Protein AF-A0A3D3NHV9-F1 (afdb_monomer_lite)

pLDDT: mean 71.55, std 22.95, range [40.56, 97.56]

Radius of gyration: 42.12 Å; chains: 1; bounding box: 116×62×101 Å

Sequence (139 aa):
MKEERKPLKEPVREPKAKEPPSKDEARVKEPPKKDEPKTREPPRREEVKPKEPPRKEEPKSKEEPRPREPERRPSFDEELKREQKQLQQQKAAQEQRARADAEARQLRQLQAEQAAAEAKRGQAEYIEKIRGKIRGNIT

Structure (mmCIF, N/CA/C/O backbone):
data_AF-A0A3D3NHV9-F1
#
_entry.id   AF-A0A3D3NHV9-F1
#
loop_
_atom_site.group_PDB
_atom_site.id
_atom_site.type_symbol
_atom_site.label_atom_id
_atom_site.label_alt_id
_atom_site.label_comp_id
_atom_site.label_asym_id
_atom_site.label_entity_id
_atom_site.label_seq_id
_atom_site.pdbx_PDB_ins_code
_atom_site.Cartn_x
_atom_site.Cartn_y
_atom_site.Cartn_z
_atom_site.occupancy
_atom_site.B_iso_or_equiv
_atom_site.auth_seq_id
_atom_site.auth_comp_id
_atom_site.auth_asym_id
_atom_site.auth_atom_id
_atom_site.pdbx_PDB_model_num
ATOM 1 N N . MET A 1 1 ? 54.862 22.979 -6.138 1.00 44.53 1 MET A N 1
ATOM 2 C CA . MET A 1 1 ? 54.440 22.643 -4.763 1.00 44.53 1 MET A CA 1
ATOM 3 C C . MET A 1 1 ? 53.515 21.441 -4.846 1.00 44.53 1 MET A C 1
ATOM 5 O O . MET A 1 1 ? 52.628 21.449 -5.688 1.00 44.53 1 MET A O 1
ATOM 9 N N . LYS A 1 2 ? 53.806 20.379 -4.090 1.00 47.16 2 LYS A N 1
ATOM 10 C CA . LYS A 1 2 ? 53.029 19.132 -4.055 1.00 47.16 2 LYS A CA 1
ATOM 11 C C . LYS A 1 2 ? 51.831 19.335 -3.123 1.00 47.16 2 LYS A C 1
ATOM 13 O O . LYS A 1 2 ? 52.050 19.675 -1.967 1.00 47.16 2 LYS A O 1
ATOM 18 N N . GLU A 1 3 ? 50.610 19.115 -3.600 1.00 54.91 3 GLU A N 1
ATOM 19 C CA . GLU A 1 3 ? 49.430 18.987 -2.735 1.00 54.91 3 GLU A CA 1
ATOM 20 C C . GLU A 1 3 ? 49.060 17.500 -2.664 1.00 54.91 3 GLU A C 1
ATOM 22 O O . GLU A 1 3 ? 48.362 16.957 -3.518 1.00 54.91 3 GLU A O 1
ATOM 27 N N . GLU A 1 4 ? 49.613 16.812 -1.664 1.00 53.84 4 GLU A N 1
ATOM 28 C CA . GLU A 1 4 ? 49.176 15.479 -1.258 1.00 53.84 4 GLU A CA 1
ATOM 29 C C . GLU A 1 4 ? 47.836 15.601 -0.525 1.00 53.84 4 GLU A C 1
ATOM 31 O O . GLU A 1 4 ? 47.783 15.996 0.640 1.00 53.84 4 GLU A O 1
ATOM 36 N N . ARG A 1 5 ? 46.737 15.213 -1.177 1.00 52.28 5 ARG A N 1
ATOM 37 C CA . ARG A 1 5 ? 45.481 14.931 -0.474 1.00 52.28 5 ARG A CA 1
ATOM 38 C C . ARG A 1 5 ? 45.453 13.465 -0.062 1.00 52.28 5 ARG A C 1
ATOM 40 O O . ARG A 1 5 ? 45.156 12.579 -0.857 1.00 52.28 5 ARG A O 1
ATOM 47 N N . LYS A 1 6 ? 45.779 13.226 1.208 1.00 62.75 6 LYS A N 1
ATOM 48 C CA . LYS A 1 6 ? 45.539 11.960 1.913 1.00 62.75 6 LYS A CA 1
ATOM 49 C C . LYS A 1 6 ? 44.026 11.673 1.961 1.00 62.75 6 LYS A C 1
ATOM 51 O O . LYS A 1 6 ? 43.279 12.582 2.324 1.00 62.75 6 LYS A O 1
ATOM 56 N N . PRO A 1 7 ? 43.549 10.446 1.688 1.00 56.12 7 PRO A N 1
ATOM 57 C CA . PRO A 1 7 ? 42.169 10.088 1.990 1.00 56.12 7 PRO A CA 1
ATOM 58 C C . PRO A 1 7 ? 42.024 9.811 3.495 1.00 56.12 7 PRO A C 1
ATOM 60 O O . PRO A 1 7 ? 42.708 8.948 4.053 1.00 56.12 7 PRO A O 1
ATOM 63 N N . LEU A 1 8 ? 41.141 10.557 4.169 1.00 56.16 8 LEU A N 1
ATOM 64 C CA . LEU A 1 8 ? 40.708 10.240 5.530 1.00 56.16 8 LEU A CA 1
ATOM 65 C C . LEU A 1 8 ? 39.837 8.974 5.495 1.00 56.16 8 LEU A C 1
ATOM 67 O O . LEU A 1 8 ? 38.714 8.972 5.004 1.00 56.16 8 LEU A O 1
ATOM 71 N N . LYS A 1 9 ? 40.449 7.910 6.006 1.00 48.88 9 LYS A N 1
ATOM 72 C CA . LYS A 1 9 ? 39.928 6.645 6.535 1.00 48.88 9 LYS A CA 1
ATOM 73 C C . LYS A 1 9 ? 38.426 6.634 6.883 1.00 48.88 9 LYS A C 1
ATOM 75 O O . LYS A 1 9 ? 37.953 7.449 7.670 1.00 48.88 9 LYS A O 1
ATOM 80 N N . GLU A 1 10 ? 37.732 5.636 6.341 1.00 59.16 10 GLU A N 1
ATOM 81 C CA . GLU A 1 10 ? 36.372 5.208 6.691 1.00 59.16 10 GLU A CA 1
ATOM 82 C C . GLU A 1 10 ? 36.203 4.987 8.211 1.00 59.16 10 GLU A C 1
ATOM 84 O O . GLU A 1 10 ? 37.113 4.438 8.846 1.00 59.16 10 GLU A O 1
ATOM 89 N N . PRO A 1 11 ? 35.045 5.317 8.817 1.00 51.03 11 PRO A N 1
ATOM 90 C CA . PRO A 1 11 ? 34.715 4.804 10.136 1.00 51.03 11 PRO A CA 1
ATOM 91 C C . PRO A 1 11 ? 34.374 3.313 10.028 1.00 51.03 11 PRO A C 1
ATOM 93 O O . PRO A 1 11 ? 33.375 2.895 9.441 1.00 51.03 11 PRO A O 1
ATOM 96 N N . VAL A 1 12 ? 35.271 2.517 10.599 1.00 47.12 12 VAL A N 1
ATOM 97 C CA . VAL A 1 12 ? 35.163 1.079 10.826 1.00 47.12 12 VAL A CA 1
ATOM 98 C C . VAL A 1 12 ? 33.834 0.745 11.515 1.00 47.12 12 VAL A C 1
ATOM 100 O O . VAL A 1 12 ? 33.486 1.321 12.541 1.00 47.12 12 VAL A O 1
ATOM 103 N N . ARG A 1 13 ? 33.113 -0.222 10.939 1.00 48.31 13 ARG A N 1
ATOM 104 C CA . ARG A 1 13 ? 31.959 -0.911 11.531 1.00 48.31 13 ARG A CA 1
ATOM 105 C C . ARG A 1 13 ? 32.313 -1.475 12.914 1.00 48.31 13 ARG A C 1
ATOM 107 O O . ARG A 1 13 ? 33.166 -2.355 13.004 1.00 48.31 13 ARG A O 1
ATOM 114 N N . GLU A 1 14 ? 31.603 -1.061 13.958 1.00 51.41 14 GLU A N 1
ATOM 115 C CA . GLU A 1 14 ? 31.566 -1.796 15.227 1.00 51.41 14 GLU A CA 1
ATOM 116 C C . GLU A 1 14 ? 30.755 -3.100 15.072 1.00 51.41 14 GLU A C 1
ATOM 118 O O . GLU A 1 14 ? 29.650 -3.083 14.515 1.00 51.41 14 GLU A O 1
ATOM 123 N N . PRO A 1 15 ? 31.260 -4.253 15.547 1.00 48.50 15 PRO A N 1
ATOM 124 C CA . PRO A 1 15 ? 30.508 -5.496 15.550 1.00 48.50 15 PRO A CA 1
ATOM 125 C C . PRO A 1 15 ? 29.682 -5.648 16.838 1.00 48.50 15 PRO A C 1
ATOM 127 O O . PRO A 1 15 ? 30.219 -5.691 17.937 1.00 48.50 15 PRO A O 1
ATOM 130 N N . LYS A 1 16 ? 28.366 -5.804 16.654 1.00 47.62 16 LYS A N 1
ATOM 131 C CA . LYS A 1 16 ? 27.419 -6.632 17.432 1.00 47.62 16 LYS A CA 1
ATOM 132 C C . LYS A 1 16 ? 27.721 -6.837 18.929 1.00 47.62 16 LYS A C 1
ATOM 134 O O . LYS A 1 16 ? 28.467 -7.743 19.303 1.00 47.62 16 LYS A O 1
ATOM 139 N N . ALA A 1 17 ? 26.962 -6.143 19.777 1.00 44.69 17 ALA A N 1
ATOM 140 C CA . ALA A 1 17 ? 26.671 -6.610 21.128 1.00 44.69 17 ALA A CA 1
ATOM 141 C C . ALA A 1 17 ? 25.923 -7.959 21.057 1.00 44.69 17 ALA A C 1
ATOM 143 O O . ALA A 1 17 ? 24.869 -8.068 20.429 1.00 44.69 17 ALA A O 1
ATOM 144 N N . LYS A 1 18 ? 26.504 -9.002 21.659 1.00 49.69 18 LYS A N 1
ATOM 145 C CA . LYS A 1 18 ? 25.840 -10.281 21.932 1.00 49.69 18 LYS A CA 1
ATOM 146 C C . LYS A 1 18 ? 25.072 -10.146 23.245 1.00 49.69 18 LYS A C 1
ATOM 148 O O . LYS A 1 18 ? 25.690 -10.042 24.299 1.00 49.69 18 LYS A O 1
ATOM 153 N N . GLU A 1 19 ? 23.751 -10.190 23.173 1.00 48.91 19 GLU A N 1
ATOM 154 C CA . GLU A 1 19 ? 22.871 -10.395 24.324 1.00 48.91 19 GLU A CA 1
ATOM 155 C C . GLU A 1 19 ? 22.659 -11.916 24.517 1.00 48.91 19 GLU A C 1
ATOM 157 O O . GLU A 1 19 ? 22.551 -12.638 23.517 1.00 48.91 19 GLU A O 1
ATOM 162 N N . PRO A 1 20 ? 22.691 -12.459 25.750 1.00 57.28 20 PRO A N 1
ATOM 163 C CA . PRO A 1 20 ? 22.537 -13.896 25.980 1.00 57.28 20 PRO A CA 1
ATOM 164 C C . PRO A 1 20 ? 21.073 -14.351 25.801 1.00 57.28 20 PRO A C 1
ATOM 166 O O . PRO A 1 20 ? 20.157 -13.577 26.072 1.00 57.28 20 PRO A O 1
ATOM 169 N N . PRO A 1 21 ? 20.815 -15.613 25.394 1.00 46.16 21 PRO A N 1
ATOM 170 C CA . PRO A 1 21 ? 19.456 -16.126 25.271 1.00 46.16 21 PRO A CA 1
ATOM 171 C C . PRO A 1 21 ? 18.887 -16.383 26.671 1.00 46.16 21 PRO A C 1
ATOM 173 O O . PRO A 1 21 ? 19.347 -17.280 27.383 1.00 46.16 21 PRO A O 1
ATOM 176 N N . SER A 1 22 ? 17.897 -15.587 27.079 1.00 44.38 22 SER A N 1
ATOM 177 C CA . SER A 1 22 ? 17.134 -15.874 28.291 1.00 44.38 22 SER A CA 1
ATOM 178 C C . SE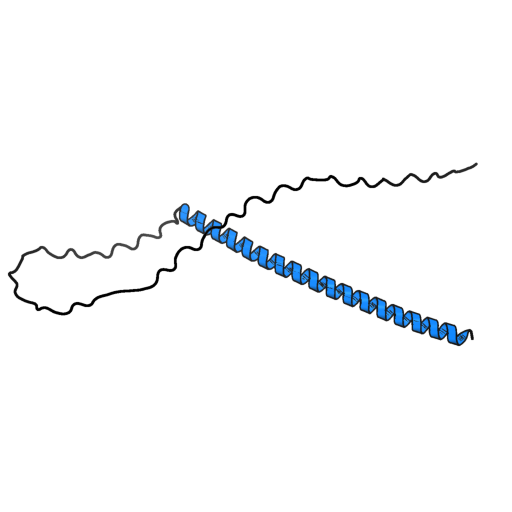R A 1 22 ? 16.204 -17.058 28.030 1.00 44.38 22 SER A C 1
ATOM 180 O O . SER A 1 22 ? 15.539 -17.137 26.999 1.00 44.38 22 SER A O 1
ATOM 182 N N . LYS A 1 23 ? 16.252 -18.019 28.949 1.00 45.16 23 LYS A N 1
ATOM 183 C CA . LYS A 1 23 ? 15.601 -19.326 28.887 1.00 45.16 23 LYS A CA 1
ATOM 184 C C . LYS A 1 23 ? 14.083 -19.178 28.793 1.00 45.16 23 LYS A C 1
ATOM 186 O O . LYS A 1 23 ? 13.472 -18.573 29.663 1.00 45.16 23 LYS A O 1
ATOM 191 N N . ASP A 1 24 ? 13.517 -19.814 27.773 1.00 44.34 24 ASP A N 1
ATOM 192 C CA . ASP A 1 24 ? 12.097 -20.131 27.635 1.00 44.34 24 ASP A CA 1
ATOM 193 C C . ASP A 1 24 ? 11.639 -20.929 28.873 1.00 44.34 24 ASP A C 1
ATOM 195 O O . ASP A 1 24 ? 11.973 -22.105 29.059 1.00 44.34 24 ASP A O 1
ATOM 199 N N . GLU A 1 25 ? 10.952 -20.237 29.779 1.00 46.50 25 GLU A N 1
ATOM 200 C CA . GLU A 1 25 ? 10.343 -20.788 30.979 1.00 46.50 25 GLU A CA 1
ATOM 201 C C . GLU A 1 25 ? 9.143 -21.677 30.627 1.00 46.50 25 GLU A C 1
ATOM 203 O O . GLU A 1 25 ? 8.210 -21.285 29.934 1.00 46.50 25 GLU A O 1
ATOM 208 N N . ALA A 1 26 ? 9.161 -22.875 31.208 1.00 44.62 26 ALA A N 1
ATOM 209 C CA . ALA A 1 26 ? 8.000 -23.524 31.806 1.00 44.62 26 ALA A CA 1
ATOM 210 C C . ALA A 1 26 ? 6.712 -23.594 30.961 1.00 44.62 26 ALA A C 1
ATOM 212 O O . ALA A 1 26 ? 5.721 -22.894 31.156 1.00 44.62 26 ALA A O 1
ATOM 213 N N . ARG A 1 27 ? 6.684 -24.631 30.128 1.00 50.72 27 ARG A N 1
ATOM 214 C CA . ARG A 1 27 ? 5.491 -25.298 29.605 1.00 50.72 27 ARG A CA 1
ATOM 215 C C . ARG A 1 27 ? 4.576 -25.774 30.753 1.00 50.72 27 ARG A C 1
ATOM 217 O O . ARG A 1 27 ? 4.671 -26.924 31.179 1.00 50.72 27 ARG A O 1
ATOM 224 N N . VAL A 1 28 ? 3.672 -24.924 31.242 1.00 48.31 28 VAL A N 1
ATOM 225 C CA . VAL A 1 28 ? 2.579 -25.339 32.140 1.00 48.31 28 VAL A CA 1
ATOM 226 C C . VAL A 1 28 ? 1.444 -25.911 31.292 1.00 48.31 28 VAL A C 1
ATOM 228 O O . VAL A 1 28 ? 0.705 -25.196 30.621 1.00 4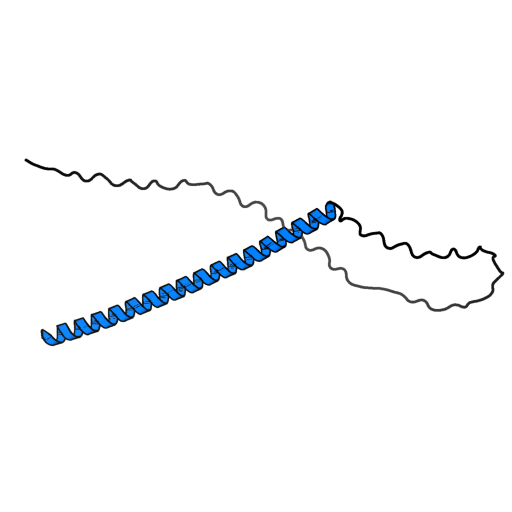8.31 28 VAL A O 1
ATOM 231 N N . LYS A 1 29 ? 1.333 -27.242 31.299 1.00 51.66 29 LYS A N 1
ATOM 232 C CA . LYS A 1 29 ? 0.130 -27.962 30.873 1.00 51.66 29 LYS A CA 1
ATOM 233 C C . LYS A 1 29 ? -0.935 -27.811 31.964 1.00 51.66 29 LYS A C 1
ATOM 235 O O . LYS A 1 29 ? -0.780 -28.408 33.025 1.00 51.66 29 LYS A O 1
ATOM 240 N N . GLU A 1 30 ? -2.020 -27.094 31.693 1.00 46.75 30 GLU A N 1
ATOM 241 C CA . GLU A 1 30 ? -3.266 -27.221 32.464 1.00 46.75 30 GLU A CA 1
ATOM 242 C C . GLU A 1 30 ? -4.221 -28.221 31.775 1.00 46.75 30 GLU A C 1
ATOM 244 O O . GLU A 1 30 ? -4.298 -28.241 30.542 1.00 46.75 30 GLU A O 1
ATOM 249 N N . PRO A 1 31 ? -4.926 -29.087 32.529 1.00 58.47 31 PRO A N 1
ATOM 250 C CA . PRO A 1 31 ? -5.825 -30.100 31.975 1.00 58.47 31 PRO A CA 1
ATOM 251 C C . PRO A 1 31 ? -7.217 -29.523 31.630 1.00 58.47 31 PRO A C 1
ATOM 253 O O . PRO A 1 31 ? -7.695 -28.624 32.326 1.00 58.47 31 PRO A O 1
ATOM 256 N N . PRO A 1 32 ? -7.929 -30.061 30.617 1.00 45.75 32 PRO A N 1
ATOM 257 C CA . PRO A 1 32 ? -9.308 -29.668 30.340 1.00 45.75 32 PRO A CA 1
ATOM 258 C C . PRO A 1 32 ? -10.248 -30.187 31.442 1.00 45.75 32 PRO A C 1
ATOM 260 O O . PRO A 1 32 ? -10.279 -31.379 31.754 1.00 45.75 32 PRO A O 1
ATOM 263 N N . LYS A 1 33 ? -11.008 -29.268 32.050 1.00 50.22 33 LYS A N 1
ATOM 264 C CA . LYS A 1 33 ? -12.055 -29.567 33.036 1.00 50.22 33 LYS A CA 1
ATOM 265 C C . LYS A 1 33 ? -13.253 -30.243 32.361 1.00 50.22 33 LYS A C 1
ATOM 267 O O . LYS A 1 33 ? -13.657 -29.867 31.267 1.00 50.22 33 LYS A O 1
ATOM 272 N N . LYS A 1 34 ? -13.766 -31.243 33.079 1.00 46.38 34 LYS A N 1
ATOM 273 C CA . LYS A 1 34 ? -14.887 -32.143 32.793 1.00 46.38 34 LYS A CA 1
ATOM 274 C C . LYS A 1 34 ? -16.081 -31.497 32.083 1.00 46.38 34 LYS A C 1
ATOM 276 O O . LYS A 1 34 ? -16.643 -30.512 32.551 1.00 46.38 34 LYS A O 1
ATOM 281 N N . ASP A 1 35 ? -16.483 -32.182 31.022 1.00 48.06 35 ASP A N 1
ATOM 282 C CA . ASP A 1 35 ? -17.812 -32.205 30.424 1.00 48.06 35 ASP A CA 1
ATOM 283 C C . ASP A 1 35 ? -18.743 -33.003 31.365 1.00 48.06 35 ASP A C 1
ATOM 285 O O . ASP A 1 35 ? -18.450 -34.157 31.688 1.00 48.06 35 ASP A O 1
ATOM 289 N N . GLU A 1 36 ? -19.820 -32.396 31.867 1.00 48.06 36 GLU A N 1
ATOM 290 C CA . GLU A 1 36 ? -20.852 -33.074 32.664 1.00 48.06 36 GLU A CA 1
ATOM 291 C C . GLU A 1 36 ? -22.202 -32.908 31.944 1.00 48.06 36 GLU A C 1
ATOM 293 O O . GLU A 1 36 ? -22.763 -31.808 31.940 1.00 48.06 36 GLU A O 1
ATOM 298 N N . PRO A 1 37 ? -22.742 -33.957 31.293 1.00 47.38 37 PR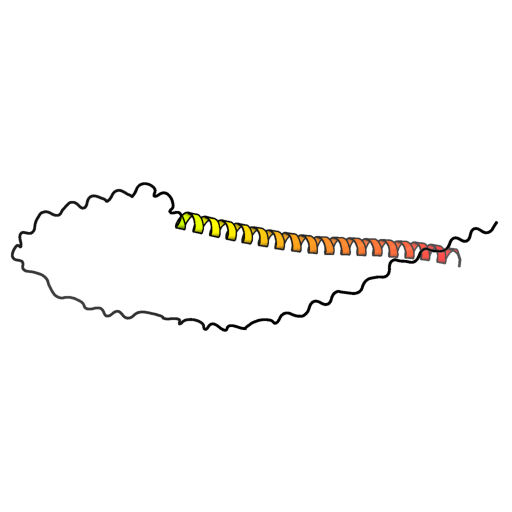O A N 1
ATOM 299 C CA . PRO A 1 37 ? -24.057 -33.891 30.679 1.00 47.38 37 PRO A CA 1
ATOM 300 C C . PRO A 1 37 ? -25.149 -34.532 31.556 1.00 47.38 37 PRO A C 1
ATOM 302 O O . PRO A 1 37 ? -25.019 -35.652 32.034 1.00 47.38 37 PRO A O 1
ATOM 305 N N . LYS A 1 38 ? -26.288 -33.829 31.603 1.00 45.25 38 LYS A N 1
ATOM 306 C CA . LYS A 1 38 ? -27.677 -34.335 31.543 1.00 45.25 38 LYS A CA 1
ATOM 307 C C . LYS A 1 38 ? -28.266 -35.203 32.679 1.00 45.25 38 LYS A C 1
ATOM 309 O O . LYS A 1 38 ? -27.990 -36.384 32.823 1.00 45.25 38 LYS A O 1
ATOM 314 N N . THR A 1 39 ? -29.272 -34.591 33.315 1.00 46.78 39 THR A N 1
ATOM 315 C CA . THR A 1 39 ? -30.670 -35.062 33.458 1.00 46.78 39 THR A CA 1
ATOM 316 C C . THR A 1 39 ? -30.951 -36.447 34.054 1.00 46.78 39 THR A C 1
ATOM 318 O O . THR A 1 39 ? -30.773 -37.470 33.398 1.00 46.78 39 THR A O 1
ATOM 321 N N . ARG A 1 40 ? -31.634 -36.467 35.210 1.00 40.56 40 ARG A N 1
ATOM 322 C CA . ARG A 1 40 ? -32.622 -37.512 35.528 1.00 40.56 40 ARG A CA 1
ATOM 323 C C . ARG A 1 40 ? -33.679 -37.010 36.522 1.00 40.56 40 ARG A C 1
ATOM 325 O O . ARG A 1 40 ? -33.463 -37.011 37.728 1.00 40.56 40 ARG A O 1
ATOM 332 N N . GLU A 1 41 ? -34.825 -36.583 35.998 1.00 46.72 41 GLU A N 1
ATOM 333 C CA . GLU A 1 41 ? -36.093 -36.558 36.743 1.00 46.72 41 GLU A CA 1
ATOM 334 C C . GLU A 1 41 ? -36.512 -37.992 37.110 1.00 46.72 41 GLU A C 1
ATOM 336 O O . GLU A 1 41 ? -36.205 -38.941 36.377 1.00 46.72 41 GLU A O 1
ATOM 341 N N . PRO A 1 42 ? -37.314 -38.149 38.172 1.00 54.62 42 PRO A N 1
ATOM 342 C CA . PRO A 1 42 ? -38.477 -39.017 38.051 1.00 54.62 42 PRO A CA 1
ATOM 343 C C . PRO A 1 42 ? -39.792 -38.263 38.338 1.00 54.62 42 PRO A C 1
ATOM 345 O O . PRO A 1 42 ? -39.861 -37.491 39.296 1.00 54.62 42 PRO A O 1
ATOM 348 N N . PRO A 1 43 ? -40.863 -38.531 37.565 1.00 51.19 43 PRO A N 1
ATOM 349 C CA . PRO A 1 43 ? -42.193 -38.000 37.817 1.00 51.19 43 PRO A CA 1
ATOM 350 C C . PRO A 1 43 ? -42.883 -38.851 38.891 1.00 51.19 43 PRO A C 1
ATOM 352 O O . PRO A 1 43 ? -42.858 -40.083 38.826 1.00 51.19 43 PRO A O 1
ATOM 355 N N . ARG A 1 44 ? -43.558 -38.226 39.859 1.00 45.03 44 ARG A N 1
ATOM 356 C CA . ARG A 1 44 ? -44.604 -38.909 40.634 1.00 45.03 44 ARG A CA 1
ATOM 357 C C . ARG A 1 44 ? -45.873 -38.078 40.641 1.00 45.03 44 ARG A C 1
ATOM 359 O O . ARG A 1 44 ? -45.900 -36.924 41.051 1.00 45.03 44 ARG A O 1
ATOM 366 N N . ARG A 1 45 ? -46.886 -38.722 40.078 1.00 40.84 45 ARG A N 1
ATOM 367 C CA . ARG A 1 45 ? -48.255 -38.289 39.851 1.00 40.84 45 ARG A CA 1
ATOM 368 C C . ARG A 1 45 ? -49.064 -38.432 41.143 1.00 40.84 45 ARG A C 1
ATOM 370 O O . ARG A 1 45 ? -48.772 -39.322 41.929 1.00 40.84 45 ARG A O 1
ATOM 377 N N . GLU A 1 46 ? -50.083 -37.577 41.240 1.00 46.94 46 GLU A N 1
ATOM 378 C CA . GLU A 1 46 ? -51.405 -37.796 41.852 1.00 46.94 46 GLU A CA 1
ATOM 379 C C . GLU A 1 46 ? -51.488 -38.405 43.258 1.00 46.94 46 GLU A C 1
ATOM 381 O O . GLU A 1 46 ? -51.295 -39.598 43.415 1.00 46.94 46 GLU A O 1
ATOM 386 N N . GLU A 1 47 ? -51.982 -37.616 44.224 1.00 43.06 47 GLU A N 1
ATOM 387 C CA . GLU A 1 47 ? -53.062 -38.063 45.123 1.00 43.06 47 GLU A CA 1
ATOM 388 C C . GLU A 1 47 ? -53.788 -36.866 45.792 1.00 43.06 47 GLU A C 1
ATOM 390 O O . GLU A 1 47 ? -53.283 -36.198 46.687 1.00 43.06 47 GLU A O 1
ATOM 395 N N . VAL A 1 48 ? -54.978 -36.562 45.254 1.00 42.47 48 VAL A N 1
ATOM 396 C CA . VAL A 1 48 ? -56.241 -36.241 45.957 1.00 42.47 48 VAL A CA 1
ATOM 397 C C . VAL A 1 48 ? -56.234 -35.181 47.091 1.00 42.47 48 VAL A C 1
ATOM 399 O O . VAL A 1 48 ? -55.923 -35.449 48.246 1.00 42.47 48 VAL A O 1
ATOM 402 N N . LYS A 1 49 ? -56.764 -33.984 46.788 1.00 43.12 49 LYS A N 1
ATOM 403 C CA . LYS A 1 49 ? -57.499 -33.099 47.735 1.00 43.12 49 LYS A CA 1
ATOM 404 C C . LYS A 1 49 ? -58.964 -33.592 47.868 1.00 43.12 49 LYS A C 1
ATOM 406 O O . LYS A 1 49 ? -59.379 -34.287 46.941 1.00 43.12 49 LYS A O 1
ATOM 411 N N . PRO A 1 50 ? -59.825 -33.157 48.832 1.00 47.62 50 PRO A N 1
ATOM 412 C CA . PRO A 1 50 ? -59.647 -32.241 49.985 1.00 47.62 50 PRO A CA 1
ATOM 413 C C . PRO A 1 50 ? -60.362 -32.683 51.303 1.00 47.62 50 PRO A C 1
ATOM 415 O O . PRO A 1 50 ? -61.269 -33.509 51.278 1.00 47.62 50 PRO A O 1
ATOM 418 N N . LYS A 1 51 ? -60.057 -32.034 52.443 1.00 41.03 51 LYS A N 1
ATOM 419 C CA . LYS A 1 51 ? -61.045 -31.529 53.437 1.00 41.03 51 LYS A CA 1
ATOM 420 C C . LYS A 1 51 ? -60.346 -30.673 54.512 1.00 41.03 51 LYS A C 1
ATOM 422 O O . LYS A 1 51 ? -59.531 -31.171 55.279 1.00 41.03 51 LYS A O 1
ATOM 427 N N . GLU A 1 52 ? -60.660 -29.377 54.517 1.00 42.94 52 GLU A N 1
ATOM 428 C CA . GLU A 1 52 ? -60.291 -28.375 55.534 1.00 42.94 52 GLU A CA 1
ATOM 429 C C . GLU A 1 52 ? -60.872 -28.692 56.924 1.00 42.94 52 GLU A C 1
ATOM 431 O O . GLU A 1 52 ? -61.926 -29.322 57.035 1.00 42.94 52 GLU A O 1
ATOM 436 N N . PRO A 1 53 ? -60.256 -28.135 57.980 1.00 49.69 53 PRO A N 1
ATOM 437 C CA . PRO A 1 53 ? -60.984 -27.136 58.768 1.00 49.69 53 PRO A CA 1
ATOM 438 C C . PRO A 1 53 ? -60.288 -25.757 58.741 1.00 49.69 53 PRO A C 1
ATOM 440 O O . PRO A 1 53 ? -59.080 -25.677 58.504 1.00 49.69 53 PRO A O 1
ATOM 443 N N . PRO A 1 54 ? -61.035 -24.658 58.973 1.00 49.47 54 PRO A N 1
ATOM 444 C CA . PRO A 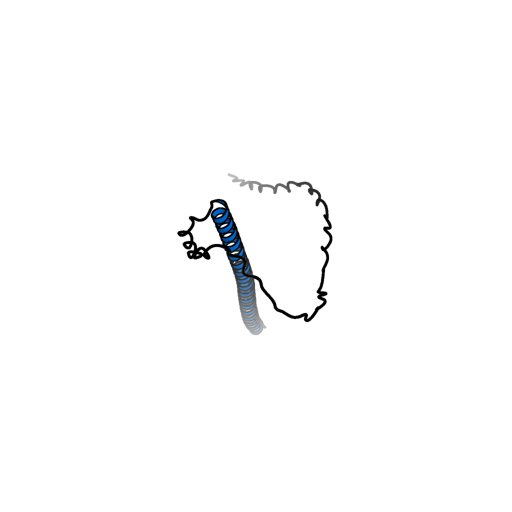1 54 ? -60.609 -23.307 58.631 1.00 49.47 54 PRO A CA 1
ATOM 445 C C . PRO A 1 54 ? -59.560 -22.812 59.627 1.00 49.47 54 PRO A C 1
ATOM 447 O O . PRO A 1 54 ? -59.872 -22.487 60.776 1.00 49.47 54 PRO A O 1
ATOM 450 N N . ARG A 1 55 ? -58.301 -22.717 59.193 1.00 49.34 55 ARG A N 1
ATOM 451 C CA . ARG A 1 55 ? -57.306 -21.928 59.920 1.00 49.34 55 ARG A CA 1
ATOM 452 C C . ARG A 1 55 ? -57.478 -20.470 59.526 1.00 49.34 55 ARG A C 1
ATOM 454 O O . ARG A 1 55 ? -57.176 -20.072 58.407 1.00 49.34 55 ARG A O 1
ATOM 461 N N . LYS A 1 56 ? -57.994 -19.691 60.477 1.00 52.16 56 LYS A N 1
ATOM 462 C CA . LYS A 1 56 ? -57.810 -18.243 60.523 1.00 52.16 56 LYS A CA 1
ATOM 463 C C . LYS A 1 56 ? -56.311 -17.967 60.407 1.00 52.16 56 LYS A C 1
ATOM 465 O O . LYS A 1 56 ? -55.571 -18.309 61.322 1.00 52.16 56 LYS A O 1
ATOM 470 N N . GLU A 1 57 ? -55.893 -17.361 59.309 1.00 52.47 57 GLU A N 1
ATOM 471 C CA . GLU A 1 57 ? -54.591 -16.721 59.211 1.00 52.47 57 GLU A CA 1
ATOM 472 C C . GLU A 1 57 ? -54.757 -15.436 58.400 1.00 52.47 57 GLU A C 1
ATOM 474 O O . GLU A 1 57 ? -55.536 -15.352 57.449 1.00 52.47 57 GLU A O 1
ATOM 479 N N . GLU A 1 58 ? -54.118 -14.414 58.934 1.00 53.09 58 GLU A N 1
ATOM 480 C CA . GLU A 1 58 ? -54.347 -12.985 58.792 1.00 53.09 58 GLU A CA 1
ATOM 481 C C . GLU A 1 58 ? -54.216 -12.444 57.358 1.00 53.09 58 GLU A C 1
ATOM 483 O O . GLU A 1 58 ? -53.648 -13.097 56.480 1.00 53.09 58 GLU A O 1
ATOM 488 N N . PRO A 1 59 ? -54.803 -11.262 57.075 1.00 49.03 59 PRO A N 1
ATOM 489 C CA . PRO A 1 59 ? -54.948 -10.746 55.722 1.00 49.03 59 PRO A CA 1
ATOM 490 C C . PRO A 1 59 ? -53.599 -10.673 55.011 1.00 49.03 59 PRO A C 1
ATOM 492 O O . PRO A 1 59 ? -52.666 -10.040 55.499 1.00 49.03 59 PRO A O 1
ATOM 495 N N . LYS A 1 60 ? -53.549 -11.288 53.821 1.00 50.31 60 LYS A N 1
ATOM 496 C CA . LYS A 1 60 ? -52.498 -11.115 52.815 1.00 50.31 60 LYS A CA 1
ATOM 497 C C . LYS A 1 60 ? -52.094 -9.646 52.774 1.00 50.31 60 LYS A C 1
ATOM 499 O O . LYS A 1 60 ? -52.837 -8.804 52.261 1.00 50.31 60 LYS A O 1
ATOM 504 N N . SER A 1 61 ? -50.914 -9.359 53.309 1.00 46.25 61 SER A N 1
ATOM 505 C CA . SER A 1 61 ? -50.183 -8.148 53.004 1.00 46.25 61 SER A CA 1
ATOM 506 C C . SER A 1 61 ? -50.133 -8.047 51.485 1.00 46.25 61 SER A C 1
ATOM 508 O O . SER A 1 61 ? -49.625 -8.929 50.792 1.00 46.25 61 SER A O 1
ATOM 510 N N . LYS A 1 62 ? -50.762 -6.993 50.962 1.00 47.53 62 LYS A N 1
ATOM 511 C CA . LYS A 1 62 ? -50.504 -6.509 49.613 1.00 47.53 62 LYS A CA 1
ATOM 512 C C . LYS A 1 62 ? -48.989 -6.417 49.481 1.00 47.53 62 LYS A C 1
ATOM 514 O O . LYS A 1 62 ? -48.369 -5.586 50.138 1.00 47.53 62 LYS A O 1
ATOM 519 N N . GLU A 1 63 ? -48.407 -7.301 48.683 1.00 51.41 63 GLU A N 1
ATOM 520 C CA . GLU A 1 63 ? -47.051 -7.138 48.190 1.00 51.41 63 GLU A CA 1
ATOM 521 C C . GLU A 1 63 ? -47.085 -5.893 47.303 1.00 51.41 63 GLU A C 1
ATOM 523 O O . GLU A 1 63 ? -47.503 -5.931 46.145 1.00 51.41 63 GLU A O 1
ATOM 528 N N . GLU A 1 64 ? -46.775 -4.746 47.908 1.00 58.59 64 GLU A N 1
ATOM 529 C CA . GLU A 1 64 ? -46.472 -3.532 47.171 1.00 58.59 64 GLU A CA 1
ATOM 530 C C . GLU A 1 64 ? -45.392 -3.870 46.136 1.00 58.59 64 GLU A C 1
ATOM 532 O O . GLU A 1 64 ? -44.405 -4.536 46.473 1.00 58.59 64 GLU A O 1
ATOM 537 N N . PRO A 1 65 ? -45.547 -3.433 44.874 1.00 57.62 65 PRO A N 1
ATOM 538 C CA . PRO A 1 65 ? -44.483 -3.572 43.901 1.00 57.62 65 PRO A CA 1
ATOM 539 C C . PRO A 1 65 ? -43.292 -2.787 44.444 1.00 57.62 65 PRO A C 1
ATOM 541 O O . PRO A 1 65 ? -43.342 -1.559 44.527 1.00 57.62 65 PRO A O 1
ATOM 544 N N . ARG A 1 66 ? -42.235 -3.498 44.859 1.00 62.81 66 ARG A N 1
ATOM 545 C CA . ARG A 1 66 ? -40.988 -2.867 45.304 1.00 62.81 66 ARG A CA 1
ATOM 546 C C . ARG A 1 66 ? -40.605 -1.822 44.253 1.00 62.81 66 ARG A C 1
ATOM 548 O O . ARG A 1 66 ? -40.560 -2.174 43.068 1.00 62.81 66 ARG A O 1
ATOM 555 N N . PRO A 1 67 ? -40.374 -0.556 44.638 1.00 54.31 67 PRO A N 1
ATOM 556 C CA . PRO A 1 67 ? -40.006 0.464 43.676 1.00 54.31 67 PRO A CA 1
ATOM 557 C C . PRO A 1 67 ? -38.761 -0.018 42.935 1.00 54.31 67 PRO A C 1
ATOM 559 O O . PRO A 1 67 ? -37.797 -0.468 43.560 1.00 54.31 67 PRO A O 1
ATOM 562 N N . ARG A 1 68 ? -38.808 0.027 41.596 1.00 60.34 68 ARG A N 1
ATOM 563 C CA . ARG A 1 68 ? -37.611 -0.115 40.766 1.00 60.34 68 ARG A CA 1
ATOM 564 C C . ARG A 1 68 ? -36.586 0.844 41.336 1.00 60.34 68 ARG A C 1
ATOM 566 O O . ARG A 1 68 ? -36.823 2.049 41.371 1.00 60.34 68 ARG A O 1
ATOM 573 N N . GLU A 1 69 ? -35.516 0.270 41.855 1.00 59.84 69 GLU A N 1
ATOM 574 C CA . GLU A 1 69 ? -34.458 1.012 42.505 1.00 59.84 69 GLU A CA 1
ATOM 575 C C . GLU A 1 69 ? -34.001 2.139 41.567 1.00 59.84 69 GLU A C 1
ATOM 577 O O . GLU A 1 69 ? -33.792 1.874 40.376 1.00 59.84 69 GLU A O 1
ATOM 582 N N . PRO A 1 70 ? -33.943 3.392 42.052 1.00 58.62 70 PRO A N 1
ATOM 583 C CA . PRO A 1 70 ? -33.600 4.535 41.217 1.00 58.62 70 PRO A CA 1
ATOM 584 C C . PRO A 1 70 ? -32.229 4.267 40.611 1.00 58.62 70 PRO A C 1
ATOM 586 O O . PRO A 1 70 ? -31.362 3.796 41.342 1.00 58.62 70 PRO A O 1
ATOM 589 N N . GLU A 1 71 ? -32.074 4.512 39.303 1.00 62.28 71 GLU A N 1
ATOM 590 C CA . GLU A 1 71 ? -30.856 4.302 38.507 1.00 62.28 71 GLU A CA 1
ATOM 591 C C . GLU A 1 71 ? -29.596 4.299 39.380 1.00 62.28 71 GLU A C 1
ATOM 593 O O . GLU A 1 71 ? -29.039 5.348 39.721 1.00 62.28 71 GLU A O 1
ATOM 598 N N . ARG A 1 72 ? -29.203 3.097 39.832 1.00 63.69 72 ARG A N 1
ATOM 599 C CA . ARG A 1 72 ? -28.048 2.930 40.708 1.00 63.69 72 ARG A CA 1
ATOM 600 C C . ARG A 1 72 ? -26.872 3.482 39.927 1.00 63.69 72 ARG A C 1
ATOM 602 O O . ARG A 1 72 ? -26.556 2.965 38.853 1.00 63.69 72 ARG A O 1
ATOM 609 N N . ARG A 1 73 ? -26.235 4.526 40.464 1.00 64.94 73 ARG A N 1
ATOM 610 C CA . ARG A 1 73 ? -24.928 4.969 39.974 1.00 64.94 73 ARG A CA 1
ATOM 611 C C . ARG A 1 73 ? -24.064 3.713 39.810 1.00 64.94 73 ARG A C 1
ATOM 613 O O . ARG A 1 73 ? -24.068 2.892 40.737 1.00 64.94 73 ARG A O 1
ATOM 620 N N . PRO A 1 74 ? -23.412 3.509 38.651 1.00 75.06 74 PRO A N 1
ATOM 621 C CA . PRO A 1 74 ? -22.551 2.351 38.471 1.00 75.06 74 PRO A CA 1
ATOM 622 C C . PRO A 1 74 ? -21.572 2.302 39.645 1.00 75.06 74 PRO A C 1
ATOM 624 O O . PRO A 1 74 ? -20.972 3.309 40.017 1.00 75.06 74 PRO A O 1
ATOM 627 N N . SER A 1 75 ? -21.489 1.143 40.296 1.00 86.19 75 SER A N 1
ATOM 628 C CA . SER A 1 75 ? -20.487 0.939 41.340 1.00 86.19 75 SER A CA 1
ATOM 629 C C . SER A 1 75 ? -19.099 1.127 40.728 1.00 86.19 75 SER A C 1
ATOM 631 O O . SER A 1 75 ? -18.902 0.811 39.554 1.00 86.19 75 SER A O 1
ATOM 633 N N . PHE A 1 76 ? -18.125 1.571 41.521 1.00 88.06 76 PHE A N 1
ATOM 634 C CA . PHE A 1 76 ? -16.730 1.693 41.087 1.00 88.06 76 PHE A CA 1
ATOM 635 C C . PHE A 1 76 ? -16.217 0.407 40.410 1.00 88.06 76 PHE A C 1
ATOM 637 O O . PHE A 1 76 ? -15.565 0.458 39.371 1.00 88.06 76 PHE A O 1
ATOM 644 N N . ASP A 1 77 ? -16.607 -0.759 40.933 1.00 90.38 77 ASP A N 1
ATOM 645 C CA . ASP A 1 77 ? -16.297 -2.066 40.342 1.00 90.38 77 ASP A CA 1
ATOM 646 C C . ASP A 1 77 ? -16.929 -2.298 38.959 1.00 90.38 77 ASP A C 1
ATOM 648 O O . ASP A 1 77 ? -16.338 -2.948 38.096 1.00 90.38 77 ASP A O 1
ATOM 652 N N . GLU A 1 78 ? -18.150 -1.807 38.732 1.00 89.75 78 GLU A N 1
ATOM 653 C CA . GLU A 1 78 ? -18.791 -1.896 37.416 1.00 89.75 78 GLU A CA 1
ATOM 654 C C . GLU A 1 78 ? -18.116 -0.965 36.411 1.00 89.75 78 GLU A C 1
ATOM 656 O O . GLU A 1 78 ? -17.903 -1.354 35.261 1.00 89.75 78 GLU A O 1
ATOM 661 N N . GLU A 1 79 ? -17.778 0.249 36.834 1.00 90.00 79 GLU A N 1
ATOM 662 C CA . GLU A 1 79 ? -17.153 1.255 35.980 1.00 90.00 79 GLU A CA 1
ATOM 663 C C . GLU A 1 79 ? -15.746 0.814 35.556 1.00 90.00 79 GLU A C 1
ATOM 665 O O . GLU A 1 79 ? -15.445 0.792 34.362 1.00 90.00 79 GLU A O 1
ATOM 670 N N . LEU A 1 80 ? -14.951 0.285 36.493 1.00 93.31 80 LEU A N 1
ATOM 671 C CA . LEU A 1 80 ? -13.629 -0.278 36.216 1.00 93.31 80 LEU A CA 1
ATOM 672 C C . LEU A 1 80 ? -13.686 -1.452 35.222 1.00 93.31 80 LEU A C 1
ATOM 674 O O . LEU A 1 80 ? -12.850 -1.561 34.321 1.00 93.31 80 LEU A O 1
ATOM 678 N N . LYS A 1 81 ? -14.692 -2.329 35.341 1.00 94.94 81 LYS A N 1
ATOM 679 C CA . LYS A 1 81 ? -14.896 -3.441 34.393 1.00 94.94 81 LYS A CA 1
ATOM 680 C C . LYS A 1 81 ? -15.295 -2.949 33.007 1.00 94.94 81 LYS A C 1
ATOM 682 O O . LYS A 1 81 ? -14.826 -3.496 32.006 1.00 94.94 81 LYS A O 1
ATOM 687 N N . ARG A 1 82 ? -16.163 -1.938 32.926 1.00 94.38 82 ARG A N 1
ATOM 688 C CA . ARG A 1 82 ? -16.558 -1.327 31.647 1.00 94.38 82 ARG A CA 1
ATOM 689 C C . ARG A 1 82 ? -15.363 -0.662 30.976 1.00 94.38 82 ARG A C 1
ATOM 691 O O . ARG A 1 82 ? -15.162 -0.884 29.785 1.00 94.38 82 ARG A O 1
ATOM 698 N N . GLU A 1 83 ? -14.544 0.058 31.734 1.00 95.06 83 GLU A N 1
ATOM 699 C CA . GLU A 1 83 ? -13.351 0.724 31.215 1.00 95.06 83 GLU A CA 1
ATOM 700 C C . GLU A 1 83 ? -12.296 -0.281 30.731 1.00 95.06 83 GLU A C 1
ATOM 702 O O . GLU A 1 83 ? -11.811 -0.160 29.605 1.00 95.06 83 GLU A O 1
ATOM 707 N N . GLN A 1 84 ? -12.020 -1.351 31.489 1.00 95.69 84 GLN A N 1
ATOM 708 C CA . GLN A 1 84 ? -11.145 -2.435 31.019 1.00 95.69 84 GLN A CA 1
ATOM 709 C C . GLN A 1 84 ? -11.668 -3.086 29.738 1.00 95.69 84 GLN A C 1
ATOM 711 O O . GLN A 1 84 ? -10.901 -3.316 28.800 1.00 95.69 84 GLN A O 1
ATOM 716 N N . LYS A 1 85 ? -12.975 -3.359 29.663 1.00 96.44 85 LYS A N 1
ATOM 717 C CA . LYS A 1 85 ? -13.591 -3.929 28.462 1.00 96.44 85 LYS A CA 1
ATOM 718 C C . LYS A 1 85 ? -13.485 -2.975 27.273 1.00 96.44 85 LYS A C 1
ATOM 720 O O . LYS A 1 85 ? -13.196 -3.422 26.166 1.00 96.44 85 LYS A O 1
ATOM 725 N N . GLN A 1 86 ? -13.686 -1.678 27.487 1.00 96.06 86 GLN A N 1
ATOM 726 C CA . GLN A 1 86 ? -13.580 -0.667 26.440 1.00 96.06 86 GLN A CA 1
ATOM 727 C C . GLN A 1 86 ? -12.137 -0.514 25.949 1.00 96.06 86 GLN A C 1
ATOM 729 O O . GLN A 1 86 ? -11.912 -0.460 24.742 1.00 96.06 86 GLN A O 1
ATOM 734 N N . LEU A 1 87 ? -11.154 -0.522 26.852 1.00 97.00 87 LEU A N 1
ATOM 735 C CA . LEU A 1 87 ? -9.729 -0.537 26.510 1.00 97.00 87 LEU A CA 1
ATOM 736 C C . LEU A 1 87 ? -9.351 -1.796 25.732 1.00 97.00 87 LEU A C 1
ATOM 738 O O . LEU A 1 87 ? -8.678 -1.709 24.707 1.00 97.00 87 LEU A O 1
ATOM 742 N N . GLN A 1 88 ? -9.817 -2.964 26.174 1.00 96.06 88 GLN A N 1
ATOM 743 C CA . GLN A 1 88 ? -9.575 -4.220 25.471 1.00 96.06 88 GLN A CA 1
ATOM 744 C C . GLN A 1 88 ? -10.215 -4.206 24.078 1.00 96.06 88 GLN A C 1
ATOM 746 O O . GLN A 1 88 ? -9.579 -4.620 23.110 1.00 96.06 88 GLN A O 1
ATOM 751 N N . GLN A 1 89 ? -11.433 -3.674 23.950 1.00 96.06 89 GLN A N 1
ATOM 752 C CA . GLN A 1 89 ? -12.116 -3.530 22.668 1.00 96.06 89 GLN A CA 1
ATOM 753 C C . GLN A 1 89 ? -11.394 -2.540 21.745 1.00 96.06 89 GLN A C 1
ATOM 755 O O . GLN A 1 89 ? -11.211 -2.839 20.567 1.00 96.06 89 GLN A O 1
ATOM 760 N N . GLN A 1 90 ? -10.934 -1.398 22.265 1.00 96.44 90 GLN A N 1
ATOM 761 C CA . GLN A 1 90 ? -10.135 -0.438 21.502 1.00 96.44 90 GLN A CA 1
ATOM 762 C C . GLN A 1 90 ? -8.815 -1.048 21.041 1.00 96.44 90 GLN A C 1
ATOM 764 O O . GLN A 1 90 ? -8.458 -0.905 19.876 1.00 96.44 90 GLN A O 1
ATOM 769 N N . LYS A 1 91 ? -8.118 -1.777 21.916 1.00 96.88 91 LYS A N 1
ATOM 770 C CA . LYS A 1 91 ? -6.860 -2.446 21.578 1.00 96.88 91 LYS A CA 1
ATOM 771 C C . LYS A 1 91 ? -7.070 -3.529 20.522 1.00 96.88 91 LYS A C 1
ATOM 773 O O . LYS A 1 91 ? -6.316 -3.587 19.558 1.00 96.88 91 LYS A O 1
ATOM 778 N N . ALA A 1 92 ? -8.124 -4.335 20.649 1.00 96.69 92 ALA A N 1
ATOM 779 C CA . ALA A 1 92 ? -8.482 -5.329 19.641 1.00 96.69 92 ALA A CA 1
ATOM 780 C C . ALA A 1 92 ? -8.816 -4.671 18.292 1.00 96.69 92 ALA A C 1
ATOM 782 O O . ALA A 1 92 ? -8.337 -5.118 17.252 1.00 96.69 92 ALA A O 1
ATOM 783 N N . ALA A 1 93 ? -9.582 -3.577 18.294 1.00 96.69 93 ALA A N 1
ATOM 784 C CA . ALA A 1 93 ? -9.901 -2.831 17.078 1.00 96.69 93 ALA A CA 1
ATOM 785 C C . ALA A 1 93 ? -8.658 -2.179 16.449 1.00 96.69 93 ALA A C 1
ATOM 787 O O . ALA A 1 93 ? -8.503 -2.196 15.228 1.00 96.69 93 ALA A O 1
ATOM 788 N N . GLN A 1 94 ? -7.758 -1.628 17.265 1.00 96.00 94 GLN A N 1
ATOM 789 C CA . GLN A 1 94 ? -6.498 -1.051 16.806 1.00 96.00 94 GLN A CA 1
ATOM 790 C C . GLN A 1 94 ? -5.590 -2.123 16.206 1.00 96.00 94 GLN A C 1
ATOM 792 O O . GLN A 1 94 ? -5.002 -1.891 15.158 1.00 96.00 94 GLN A O 1
ATOM 797 N N . GLU A 1 95 ? -5.503 -3.298 16.826 1.00 96.88 95 GLU A N 1
ATOM 798 C CA . GLU A 1 95 ? -4.690 -4.395 16.310 1.00 96.88 95 GLU A CA 1
ATOM 799 C C . GLU A 1 95 ? -5.234 -4.924 14.981 1.00 96.88 95 GLU A C 1
ATOM 801 O O . GLU A 1 95 ? -4.462 -5.157 14.056 1.00 96.88 95 GLU A O 1
ATOM 806 N N . GLN A 1 96 ? -6.557 -5.041 14.838 1.00 95.81 96 GLN A N 1
ATOM 807 C CA . GLN A 1 96 ? -7.179 -5.395 13.559 1.00 95.81 96 GLN A CA 1
ATOM 808 C C . GLN A 1 96 ? -6.854 -4.367 12.469 1.00 95.81 96 GLN A C 1
ATOM 810 O O . GLN A 1 96 ? -6.453 -4.739 11.369 1.00 95.81 96 GLN A O 1
ATOM 815 N N . ARG A 1 97 ? -6.952 -3.069 12.786 1.00 96.88 97 ARG A N 1
ATOM 816 C CA . ARG A 1 97 ? -6.562 -1.996 11.858 1.00 96.88 97 ARG A CA 1
ATOM 817 C C . ARG A 1 97 ? -5.079 -2.061 11.510 1.00 96.88 97 ARG A C 1
ATOM 819 O O . ARG A 1 97 ? -4.745 -2.028 10.338 1.00 96.88 97 ARG A O 1
ATOM 826 N N . ALA A 1 98 ? -4.207 -2.243 12.498 1.00 97.25 98 ALA A N 1
ATOM 827 C CA . ALA A 1 98 ? -2.768 -2.343 12.283 1.00 97.25 98 ALA A CA 1
ATOM 828 C C . ALA A 1 98 ? -2.395 -3.544 11.401 1.00 97.25 98 ALA A C 1
ATOM 830 O O . ALA A 1 98 ? -1.517 -3.423 10.548 1.00 97.25 98 ALA A O 1
ATOM 831 N N . ARG A 1 99 ? -3.075 -4.687 11.568 1.00 97.06 99 ARG A N 1
ATOM 832 C CA . ARG A 1 99 ? -2.906 -5.862 10.700 1.00 97.06 99 ARG A CA 1
ATOM 833 C C . ARG A 1 99 ? -3.360 -5.569 9.271 1.00 97.06 99 ARG A C 1
ATOM 835 O O . ARG A 1 99 ? -2.595 -5.824 8.347 1.00 97.06 99 ARG A O 1
ATOM 842 N N . ALA A 1 100 ? -4.541 -4.976 9.096 1.00 97.00 100 ALA A N 1
ATOM 843 C CA . ALA A 1 100 ? -5.042 -4.588 7.778 1.00 97.00 100 ALA A CA 1
ATOM 844 C C . ALA A 1 100 ? -4.132 -3.550 7.092 1.00 97.00 100 ALA A C 1
ATOM 846 O O . ALA A 1 100 ? -3.836 -3.670 5.906 1.00 97.00 100 ALA A O 1
ATOM 847 N N . ASP A 1 101 ? -3.624 -2.566 7.837 1.00 97.25 101 ASP A N 1
ATOM 848 C CA . ASP A 1 101 ? -2.673 -1.570 7.338 1.00 97.25 101 ASP A CA 1
ATOM 849 C C . ASP A 1 101 ? -1.333 -2.206 6.945 1.00 97.25 101 ASP A C 1
ATOM 851 O O . ASP A 1 101 ? -0.734 -1.823 5.937 1.00 97.25 101 ASP A O 1
ATOM 855 N N . ALA A 1 102 ? -0.843 -3.177 7.721 1.00 96.69 102 ALA A N 1
ATOM 856 C CA . ALA A 1 102 ? 0.370 -3.915 7.390 1.00 96.69 102 ALA A CA 1
ATOM 857 C C . ALA A 1 102 ? 0.189 -4.737 6.106 1.00 96.69 102 ALA A C 1
ATOM 859 O O . ALA A 1 102 ? 1.037 -4.661 5.217 1.00 96.69 102 ALA A O 1
ATOM 860 N N . GLU A 1 103 ? -0.931 -5.448 5.969 1.00 96.81 103 GLU A N 1
ATOM 861 C CA . GLU A 1 103 ? -1.264 -6.210 4.763 1.00 96.81 103 GLU A CA 1
ATOM 862 C C . GLU A 1 103 ? -1.411 -5.293 3.540 1.00 96.81 103 GLU A C 1
ATOM 864 O O . GLU A 1 103 ? -0.808 -5.543 2.496 1.00 96.81 103 GLU A O 1
ATOM 869 N N . ALA A 1 104 ? -2.109 -4.163 3.678 1.00 97.31 104 ALA A N 1
ATOM 870 C CA . ALA A 1 104 ? -2.245 -3.174 2.611 1.00 97.31 104 ALA A CA 1
ATOM 871 C C . ALA A 1 104 ? -0.886 -2.596 2.183 1.00 97.31 104 ALA A C 1
ATOM 873 O O . ALA A 1 104 ? -0.632 -2.393 0.992 1.00 97.31 104 ALA A O 1
ATOM 874 N N . ARG A 1 105 ? 0.023 -2.355 3.137 1.00 97.00 105 ARG A N 1
ATOM 875 C CA . ARG A 1 105 ? 1.397 -1.927 2.838 1.00 97.00 105 ARG A CA 1
ATOM 876 C C . ARG A 1 105 ? 2.176 -3.008 2.099 1.00 97.00 105 ARG A C 1
ATOM 878 O O . ARG A 1 105 ? 2.878 -2.664 1.151 1.00 97.00 105 ARG A O 1
ATOM 885 N N . GLN A 1 106 ? 2.044 -4.276 2.484 1.00 96.56 106 GLN A N 1
ATOM 886 C CA . GLN A 1 106 ? 2.689 -5.383 1.773 1.00 96.56 106 GLN A CA 1
ATOM 887 C C . GLN A 1 106 ? 2.166 -5.514 0.343 1.00 96.56 106 GLN A C 1
ATOM 889 O O . GLN A 1 106 ? 2.959 -5.588 -0.593 1.00 96.56 106 GLN A O 1
ATOM 894 N N . LEU A 1 107 ? 0.848 -5.448 0.148 1.00 97.12 107 LEU A N 1
ATOM 895 C CA . LEU A 1 107 ? 0.249 -5.504 -1.183 1.00 97.12 107 LEU A CA 1
ATOM 896 C C . LEU A 1 107 ? 0.716 -4.333 -2.058 1.00 97.12 107 LEU A C 1
ATOM 898 O O . LEU A 1 107 ? 1.086 -4.524 -3.216 1.00 97.12 107 LEU A O 1
ATOM 902 N N . ARG A 1 108 ? 0.781 -3.123 -1.490 1.00 97.19 108 ARG A N 1
ATOM 903 C CA . ARG A 1 108 ? 1.296 -1.942 -2.191 1.00 97.19 108 ARG A CA 1
ATOM 904 C C . ARG A 1 108 ? 2.780 -2.065 -2.533 1.00 97.19 108 ARG A C 1
ATOM 906 O O . ARG A 1 108 ? 3.184 -1.594 -3.592 1.00 97.19 108 ARG A O 1
ATOM 913 N N . GLN A 1 109 ? 3.587 -2.688 -1.675 1.00 97.25 109 GLN A N 1
ATOM 914 C CA . GLN A 1 109 ? 4.991 -2.971 -1.979 1.00 97.25 109 GLN A CA 1
ATOM 915 C C . GLN A 1 109 ? 5.121 -3.957 -3.139 1.00 97.25 109 GLN A C 1
ATOM 917 O O . GLN A 1 109 ? 5.852 -3.667 -4.078 1.00 97.25 109 GLN A O 1
ATOM 922 N N . LEU A 1 110 ? 4.359 -5.054 -3.130 1.00 97.19 110 LEU A N 1
ATOM 923 C CA . LEU A 1 110 ? 4.355 -6.022 -4.230 1.00 97.19 110 LEU A CA 1
ATOM 924 C C . LEU A 1 110 ? 3.883 -5.395 -5.546 1.00 97.19 110 LEU A C 1
ATOM 926 O O . LEU A 1 110 ? 4.461 -5.657 -6.597 1.00 97.19 110 LEU A O 1
ATOM 930 N N . GLN A 1 111 ? 2.861 -4.539 -5.502 1.00 96.62 111 GLN A N 1
ATOM 931 C CA . GLN A 1 111 ? 2.400 -3.812 -6.683 1.00 96.62 111 GLN A CA 1
ATOM 932 C C . GLN A 1 111 ? 3.468 -2.842 -7.200 1.00 96.62 111 GLN A C 1
ATOM 934 O O . GLN A 1 111 ? 3.703 -2.773 -8.404 1.00 96.62 111 GLN A O 1
ATOM 939 N N . ALA A 1 112 ? 4.132 -2.105 -6.307 1.00 97.25 112 ALA A N 1
ATOM 940 C CA . ALA A 1 112 ? 5.218 -1.206 -6.682 1.00 97.25 112 ALA A CA 1
ATOM 941 C C . ALA A 1 112 ? 6.420 -1.971 -7.257 1.00 97.25 112 ALA A C 1
ATOM 943 O O . ALA A 1 112 ? 7.034 -1.509 -8.216 1.00 97.25 112 ALA A O 1
ATOM 944 N N . GLU A 1 113 ? 6.738 -3.145 -6.710 1.00 96.31 113 GLU A N 1
ATOM 945 C CA . GLU A 1 113 ? 7.802 -4.010 -7.213 1.00 96.31 113 GLU A CA 1
ATOM 946 C C . GLU A 1 113 ? 7.465 -4.576 -8.593 1.00 96.31 113 GLU A C 1
ATOM 948 O O . GLU A 1 113 ? 8.305 -4.508 -9.489 1.00 96.31 113 GLU A O 1
ATOM 953 N N . GLN A 1 114 ? 6.233 -5.048 -8.806 1.00 96.88 114 GLN A N 1
ATOM 954 C CA . GLN A 1 114 ? 5.773 -5.479 -10.127 1.00 96.88 114 GLN A CA 1
ATOM 955 C C . GLN A 1 114 ? 5.814 -4.332 -11.135 1.00 96.88 114 GLN A C 1
ATOM 957 O O . GLN A 1 114 ? 6.410 -4.486 -12.196 1.00 96.88 114 GLN A O 1
ATOM 962 N N . ALA A 1 115 ? 5.292 -3.155 -10.784 1.00 96.88 115 ALA A N 1
ATOM 963 C CA . ALA A 1 115 ? 5.348 -1.984 -11.655 1.00 96.88 115 ALA A CA 1
ATOM 964 C C . ALA A 1 115 ? 6.799 -1.578 -11.983 1.00 96.88 115 ALA A C 1
ATOM 966 O O . ALA A 1 115 ? 7.116 -1.235 -13.122 1.00 96.88 115 ALA A O 1
ATOM 967 N N . ALA A 1 116 ? 7.713 -1.652 -11.011 1.00 96.69 116 ALA A N 1
ATOM 968 C CA . ALA A 1 116 ? 9.131 -1.386 -11.237 1.00 96.69 116 ALA A CA 1
ATOM 969 C C . ALA A 1 116 ? 9.795 -2.461 -12.116 1.00 96.69 116 ALA A C 1
ATOM 971 O O . ALA A 1 116 ? 10.635 -2.133 -12.959 1.00 96.69 116 ALA A O 1
ATOM 972 N N . ALA A 1 117 ? 9.435 -3.733 -11.942 1.00 95.88 117 ALA A N 1
ATOM 973 C CA . ALA A 1 117 ? 9.920 -4.836 -12.764 1.00 95.88 117 ALA A CA 1
ATOM 974 C C . ALA A 1 117 ? 9.418 -4.719 -14.211 1.00 95.88 117 ALA A C 1
ATOM 976 O O . ALA A 1 117 ? 10.208 -4.868 -15.143 1.00 95.88 117 ALA A O 1
ATOM 977 N N . GLU A 1 118 ? 8.147 -4.372 -14.410 1.00 95.88 118 GLU A N 1
ATOM 978 C CA . GLU A 1 118 ? 7.564 -4.095 -15.725 1.00 95.88 118 GLU A CA 1
ATOM 979 C C . GLU A 1 118 ? 8.230 -2.891 -16.394 1.00 95.88 118 GLU A C 1
ATOM 981 O O . GLU A 1 118 ? 8.611 -2.971 -17.561 1.00 95.88 118 GLU A O 1
ATOM 986 N N . ALA A 1 119 ? 8.469 -1.804 -15.653 1.00 96.00 119 ALA A N 1
ATOM 987 C CA . ALA A 1 119 ? 9.194 -0.648 -16.173 1.00 96.00 119 ALA A CA 1
ATOM 988 C C . ALA A 1 119 ? 10.619 -1.022 -16.614 1.00 96.00 119 ALA A C 1
ATOM 990 O O . ALA A 1 119 ? 11.048 -0.648 -17.708 1.00 96.00 119 ALA A O 1
ATOM 991 N N . LYS A 1 120 ? 11.346 -1.808 -15.806 1.00 96.75 120 LYS A N 1
ATOM 992 C CA . LYS A 1 120 ? 12.676 -2.324 -16.175 1.00 96.75 120 LYS A CA 1
ATOM 993 C C . LYS A 1 120 ? 12.618 -3.217 -17.409 1.00 96.75 120 LYS A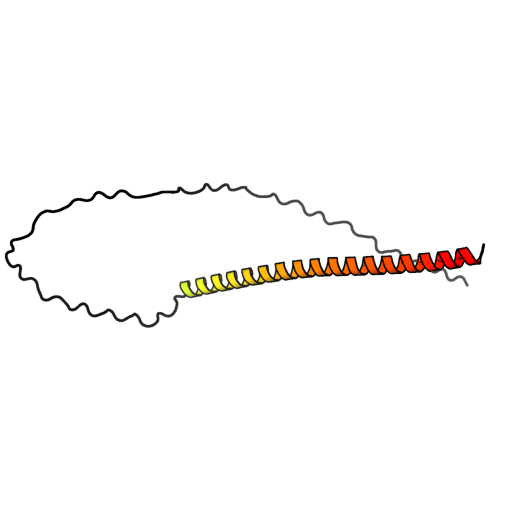 C 1
ATOM 995 O O . LYS A 1 120 ? 13.488 -3.110 -18.270 1.00 96.75 120 LYS A O 1
ATOM 1000 N N . ARG A 1 121 ? 11.602 -4.073 -17.516 1.00 96.62 121 ARG A N 1
ATOM 1001 C CA . ARG A 1 121 ? 11.400 -4.937 -18.681 1.00 96.62 121 ARG A CA 1
ATOM 1002 C C . ARG A 1 121 ? 11.158 -4.114 -19.945 1.00 96.62 121 ARG A C 1
ATOM 1004 O O . ARG A 1 121 ? 11.855 -4.321 -20.931 1.00 96.62 121 ARG A O 1
ATOM 1011 N N . GLY A 1 122 ? 10.268 -3.124 -19.895 1.00 96.75 122 GLY A N 1
ATOM 1012 C CA . GLY A 1 122 ? 10.018 -2.226 -21.026 1.00 96.75 122 GLY A CA 1
ATOM 1013 C C . GLY A 1 122 ? 11.264 -1.432 -21.440 1.00 96.75 122 GLY A C 1
ATOM 1014 O O . GLY A 1 122 ? 11.542 -1.276 -22.629 1.00 96.75 122 GLY A O 1
ATOM 1015 N N . GLN A 1 123 ? 12.070 -0.986 -20.471 1.00 95.81 123 GLN A N 1
ATOM 1016 C CA . GLN A 1 123 ? 13.361 -0.349 -20.749 1.00 95.81 123 GLN A CA 1
ATOM 1017 C C . GLN A 1 123 ? 14.349 -1.311 -21.418 1.00 95.81 123 GLN A C 1
ATOM 1019 O O . GLN A 1 123 ? 15.010 -0.924 -22.381 1.00 95.81 123 GLN A O 1
ATOM 1024 N N . ALA A 1 124 ? 14.448 -2.553 -20.943 1.00 96.94 124 ALA A N 1
ATOM 1025 C CA . ALA A 1 124 ? 15.323 -3.562 -21.532 1.00 96.94 124 ALA A CA 1
ATOM 1026 C C . ALA A 1 124 ? 14.924 -3.873 -22.983 1.00 96.94 124 ALA A C 1
ATOM 1028 O O . ALA A 1 124 ? 15.779 -3.842 -23.866 1.00 96.94 124 ALA A O 1
ATOM 1029 N N . GLU A 1 125 ? 13.631 -4.062 -23.249 1.00 97.38 125 GLU A N 1
ATOM 1030 C CA . GLU A 1 125 ? 13.098 -4.287 -24.598 1.00 97.38 125 GLU A CA 1
ATOM 1031 C C . GLU A 1 125 ? 13.388 -3.096 -25.529 1.00 97.38 125 GLU A C 1
ATOM 1033 O O . GLU A 1 125 ? 13.814 -3.270 -26.676 1.00 97.38 125 GLU A O 1
ATOM 1038 N N . TYR A 1 126 ? 13.236 -1.863 -25.031 1.00 97.50 126 TYR A N 1
ATOM 1039 C CA . TYR A 1 126 ? 13.608 -0.666 -25.784 1.00 97.50 126 TYR A CA 1
ATOM 1040 C C . TYR A 1 126 ? 15.109 -0.637 -26.108 1.00 97.50 126 TYR A C 1
ATOM 1042 O O . TYR A 1 126 ? 15.489 -0.398 -27.258 1.00 97.50 126 TYR A O 1
ATOM 1050 N N . ILE A 1 127 ? 15.969 -0.923 -25.126 1.00 97.56 127 ILE A N 1
ATOM 1051 C CA . ILE A 1 127 ? 17.425 -0.969 -25.311 1.00 97.56 127 ILE A CA 1
ATOM 1052 C C . ILE A 1 127 ? 17.809 -2.035 -26.341 1.00 97.56 127 ILE A C 1
ATOM 1054 O O . ILE A 1 127 ? 18.633 -1.763 -27.216 1.00 97.56 127 ILE A O 1
ATOM 1058 N N . GLU A 1 128 ? 17.213 -3.226 -26.286 1.00 97.44 128 GLU A N 1
ATOM 1059 C CA . GLU A 1 128 ? 17.470 -4.285 -27.265 1.00 97.44 128 GLU A CA 1
ATOM 1060 C C . GLU A 1 128 ? 17.051 -3.879 -28.677 1.00 97.44 128 GLU A C 1
ATOM 1062 O O . GLU A 1 128 ? 17.814 -4.082 -29.624 1.00 97.44 128 GLU A O 1
ATOM 1067 N N . LYS A 1 129 ? 15.898 -3.218 -28.828 1.00 97.44 129 LYS A N 1
ATOM 1068 C CA . LYS A 1 129 ? 15.447 -2.687 -30.120 1.00 97.44 129 LYS A CA 1
ATOM 1069 C C . LYS A 1 129 ? 16.439 -1.681 -30.698 1.00 97.44 129 LYS A C 1
ATOM 1071 O O . LYS A 1 129 ? 16.758 -1.744 -31.886 1.00 97.44 129 LYS A O 1
ATOM 1076 N N . ILE A 1 130 ? 16.939 -0.757 -29.878 1.00 97.38 130 ILE A N 1
ATOM 1077 C CA . ILE A 1 130 ? 17.954 0.212 -30.308 1.00 97.38 130 ILE A CA 1
ATOM 1078 C C . ILE A 1 130 ? 19.264 -0.498 -30.662 1.00 97.38 130 ILE A C 1
ATOM 1080 O O . ILE A 1 130 ? 19.829 -0.236 -31.722 1.00 97.38 130 ILE A O 1
ATOM 1084 N N . ARG A 1 131 ? 19.714 -1.453 -29.840 1.00 96.62 131 ARG A N 1
ATOM 1085 C CA . ARG A 1 131 ? 20.918 -2.251 -30.111 1.00 96.62 131 ARG A CA 1
ATOM 1086 C C . ARG A 1 131 ? 20.810 -3.018 -31.431 1.00 96.62 131 ARG A C 1
ATOM 1088 O O . ARG A 1 131 ? 21.782 -3.057 -32.181 1.00 96.62 131 ARG A O 1
ATOM 1095 N N . GLY A 1 132 ? 19.644 -3.589 -31.730 1.00 97.06 132 GLY A N 1
ATOM 1096 C CA . GLY A 1 132 ? 19.366 -4.275 -32.992 1.00 97.06 132 GLY A CA 1
ATOM 1097 C C . GLY A 1 132 ? 19.470 -3.345 -34.201 1.00 97.06 132 GLY A C 1
ATOM 1098 O O . GLY A 1 132 ? 20.155 -3.681 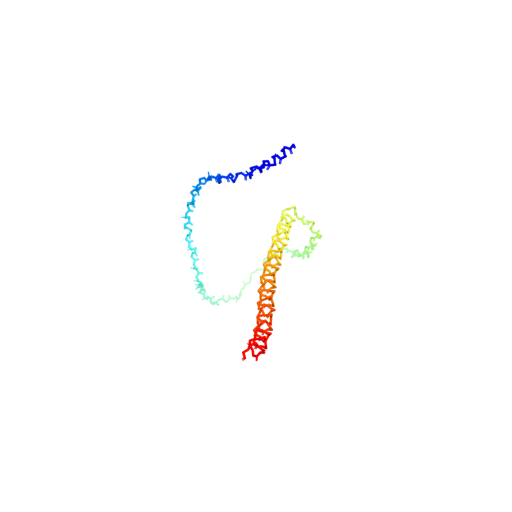-35.163 1.00 97.06 132 GLY A O 1
ATOM 1099 N N . LYS A 1 133 ? 18.872 -2.147 -34.121 1.00 96.56 133 LYS A N 1
ATOM 1100 C CA . LYS A 1 133 ? 18.984 -1.121 -35.174 1.00 96.56 133 LYS A CA 1
ATOM 1101 C C . LYS A 1 133 ? 20.422 -0.676 -35.401 1.00 96.56 133 LYS A C 1
ATOM 1103 O O . LYS A 1 133 ? 20.840 -0.543 -36.542 1.00 96.56 133 LYS A O 1
ATOM 1108 N N . ILE A 1 134 ? 21.169 -0.451 -34.319 1.00 95.38 134 ILE A N 1
ATOM 1109 C CA . ILE A 1 134 ? 22.578 -0.072 -34.412 1.00 95.38 134 ILE A CA 1
ATOM 1110 C C . ILE A 1 134 ? 23.343 -1.191 -35.116 1.00 95.38 134 ILE A C 1
ATOM 1112 O O . ILE A 1 134 ? 23.921 -0.933 -36.160 1.00 95.38 134 ILE A O 1
ATOM 1116 N N . ARG A 1 135 ? 23.269 -2.440 -34.632 1.00 96.00 135 ARG A N 1
ATOM 1117 C CA . ARG A 1 135 ? 23.976 -3.579 -35.243 1.00 96.00 135 ARG A CA 1
ATOM 1118 C C . ARG A 1 135 ? 23.652 -3.748 -36.732 1.00 96.00 135 ARG A C 1
ATOM 1120 O O . ARG A 1 135 ? 24.570 -3.956 -37.516 1.00 96.00 135 ARG A O 1
ATOM 1127 N N . GLY A 1 136 ? 22.378 -3.636 -37.107 1.00 95.75 136 GLY A N 1
ATOM 1128 C CA . GLY A 1 136 ? 21.938 -3.762 -38.498 1.00 95.75 136 GLY A CA 1
ATOM 1129 C C . GLY A 1 136 ? 22.440 -2.660 -39.436 1.00 95.75 136 GLY A C 1
ATOM 1130 O O . GLY A 1 136 ? 22.416 -2.866 -40.639 1.00 95.75 136 GLY A O 1
ATOM 1131 N N . ASN A 1 137 ? 22.905 -1.523 -38.909 1.00 91.88 137 ASN A N 1
ATOM 1132 C CA . ASN A 1 137 ? 23.387 -0.395 -39.713 1.00 91.88 137 ASN A CA 1
ATOM 1133 C C . ASN A 1 137 ? 24.923 -0.307 -39.811 1.00 91.88 137 ASN A C 1
ATOM 1135 O O . ASN A 1 137 ? 25.422 0.498 -40.590 1.00 91.88 137 ASN A O 1
ATOM 1139 N N . ILE A 1 138 ? 25.670 -1.060 -38.994 1.00 89.19 138 ILE A N 1
ATOM 1140 C CA . ILE A 1 138 ? 27.152 -1.092 -39.002 1.00 89.19 138 ILE A CA 1
ATOM 1141 C C . ILE A 1 138 ? 27.732 -2.365 -39.636 1.00 89.19 138 ILE A C 1
ATOM 1143 O O . ILE A 1 138 ? 28.953 -2.474 -39.733 1.00 89.19 138 ILE A O 1
ATOM 1147 N N . THR A 1 139 ? 26.885 -3.320 -40.028 1.00 67.31 139 THR A N 1
ATOM 1148 C CA . THR A 1 139 ? 27.281 -4.540 -40.756 1.00 67.31 139 THR A CA 1
ATOM 1149 C C . THR A 1 139 ? 26.851 -4.402 -42.205 1.00 67.31 139 THR A C 1
ATOM 1151 O O . THR A 1 139 ? 27.644 -4.785 -43.088 1.00 67.31 139 THR A O 1
#

Secondary structure (DSSP, 8-state):
-----------PPPP--------------PPPP------------------------------------------HHHHHHHHHHHHHHHHHHHHHHHHHHHHHHHHHHHHHHHHHHHHHHHHHHHHHHHHHHHHHHH-

Foldseek 3Di:
DDDDDDDPDDDDDDDDDDDDDDDDDDDDDDDDDDDDDDDDDDDDDDDDDDDDDDDDDDDPDPPDPDPPPPPPDQDPVRVVVVVVVVVVVVVVVVVVVVVVVVVVVVVVVVVVVVVVVVVVVVVVVVVVVVVVVVVVVVD